Protein AF-A0A1F8WTV4-F1 (afdb_monomer)

Foldseek 3Di:
DVVVVVVVVVVVVVVVVVVVVVVVVVVVLVVLLVVLLVLCCVVPVDDSVVSSVVLVVCCVVVVHDSSVSSVVSVVVVVVVD

Mean predicted aligned error: 5.35 Å

Sequence (81 aa):
MLAVAMTSDFKEMRTLKDENERLRKALEERKLVDKAKGILMKNEGIPEDEAYRRIQKHSMDKRKKMVEIAEAIILAEEVTR

Secondary structure (DSSP, 8-state):
-HHHHHHHHHHHHHHHHHHHHHHHHHHHHHHHHHHHHHHHHHHH---HHHHHHHHHHHHHHHT--HHHHHHHHHHHHHHH-

Structure (mmCIF, N/CA/C/O backbone):
data_AF-A0A1F8WTV4-F1
#
_entry.id   AF-A0A1F8WTV4-F1
#
loop_
_atom_site.group_PDB
_atom_site.id
_atom_site.type_symbol
_atom_site.label_atom_id
_atom_site.label_alt_id
_atom_site.label_comp_id
_atom_site.label_asym_id
_atom_site.label_entity_id
_atom_site.label_seq_id
_atom_site.pdbx_PDB_ins_code
_atom_site.Cartn_x
_atom_site.Cartn_y
_atom_site.Cartn_z
_atom_site.occupancy
_atom_site.B_iso_or_equiv
_atom_site.auth_seq_id
_atom_site.auth_comp_id
_atom_site.auth_asym_id
_atom_site.auth_atom_id
_atom_site.pdbx_PDB_model_num
ATOM 1 N N . MET A 1 1 ? 29.770 -2.598 -37.990 1.00 57.97 1 MET A N 1
ATOM 2 C CA . MET A 1 1 ? 29.896 -3.247 -36.664 1.00 57.97 1 MET A CA 1
ATOM 3 C C . MET A 1 1 ? 29.780 -2.253 -35.504 1.00 57.97 1 MET A C 1
ATOM 5 O O . MET A 1 1 ? 28.906 -2.466 -34.681 1.00 57.97 1 MET A O 1
ATOM 9 N N . LEU A 1 2 ? 30.531 -1.140 -35.464 1.00 56.19 2 LEU A N 1
ATOM 10 C CA . LEU A 1 2 ? 30.463 -0.135 -34.375 1.00 56.19 2 LEU A CA 1
ATOM 11 C C . LEU A 1 2 ? 29.057 0.440 -34.087 1.00 56.19 2 LEU A C 1
ATOM 13 O O . LEU A 1 2 ? 28.654 0.523 -32.933 1.00 56.19 2 LEU A O 1
ATOM 17 N N . ALA A 1 3 ? 28.277 0.771 -35.121 1.00 55.97 3 ALA A N 1
ATOM 18 C CA . ALA A 1 3 ? 26.921 1.305 -34.942 1.00 55.97 3 ALA A CA 1
ATOM 19 C C . ALA A 1 3 ? 25.929 0.279 -34.355 1.00 55.97 3 ALA A C 1
ATOM 21 O O . ALA A 1 3 ? 25.026 0.652 -33.618 1.00 55.97 3 ALA A O 1
ATOM 22 N N . VAL A 1 4 ? 26.110 -1.016 -34.647 1.00 61.81 4 VAL A N 1
ATOM 23 C CA . VAL A 1 4 ? 25.247 -2.089 -34.122 1.00 61.81 4 VAL A CA 1
ATOM 24 C C . VAL A 1 4 ? 25.533 -2.323 -32.636 1.00 61.81 4 VAL A C 1
ATOM 26 O O . VAL A 1 4 ? 24.584 -2.384 -31.860 1.00 61.81 4 VAL A O 1
ATOM 29 N N . ALA A 1 5 ? 26.810 -2.339 -32.233 1.00 62.22 5 ALA A N 1
ATOM 30 C CA . ALA A 1 5 ? 27.224 -2.469 -30.831 1.00 62.22 5 ALA A CA 1
ATOM 31 C C . ALA A 1 5 ? 26.720 -1.302 -29.957 1.00 62.22 5 ALA A C 1
ATOM 33 O O . ALA A 1 5 ? 26.106 -1.515 -28.920 1.00 62.22 5 ALA A O 1
ATOM 34 N N . MET A 1 6 ? 26.838 -0.053 -30.428 1.00 66.44 6 MET A N 1
ATOM 35 C CA . MET A 1 6 ? 26.279 1.094 -29.694 1.00 66.44 6 MET A CA 1
ATOM 36 C C . MET A 1 6 ? 24.756 1.001 -29.516 1.00 66.44 6 MET A C 1
ATOM 38 O O . MET A 1 6 ? 24.225 1.444 -28.501 1.00 66.44 6 MET A O 1
ATOM 42 N N . THR A 1 7 ? 24.030 0.424 -30.481 1.00 74.81 7 THR A N 1
ATOM 43 C CA . THR A 1 7 ? 22.577 0.238 -30.346 1.00 74.81 7 THR A CA 1
ATOM 44 C C . THR A 1 7 ? 22.190 -0.924 -29.432 1.00 74.81 7 THR A C 1
ATOM 46 O O . THR A 1 7 ? 21.142 -0.831 -28.793 1.00 74.81 7 THR A O 1
ATOM 49 N N . SER A 1 8 ? 22.988 -1.997 -29.349 1.00 74.88 8 SER A N 1
ATOM 50 C CA . SER A 1 8 ? 22.754 -3.089 -28.392 1.00 74.88 8 SER A CA 1
ATOM 51 C C . SER A 1 8 ? 23.023 -2.625 -26.967 1.00 74.88 8 SER A C 1
ATOM 53 O O . SER A 1 8 ? 22.135 -2.746 -26.126 1.00 74.88 8 SER A O 1
ATOM 55 N N . ASP A 1 9 ? 24.156 -1.962 -26.734 1.00 79.50 9 ASP A N 1
ATOM 56 C CA . ASP A 1 9 ? 24.548 -1.472 -25.407 1.00 79.50 9 ASP A CA 1
ATOM 57 C C . ASP A 1 9 ? 23.538 -0.437 -24.884 1.00 79.50 9 ASP A C 1
ATOM 59 O O . ASP A 1 9 ? 23.145 -0.440 -23.716 1.00 79.50 9 ASP A O 1
ATOM 63 N N . PHE A 1 10 ? 23.038 0.431 -25.770 1.00 83.88 10 PHE A N 1
ATOM 64 C CA . PHE A 1 10 ? 22.012 1.411 -25.419 1.00 83.88 10 PHE A CA 1
ATOM 65 C C . PHE A 1 10 ? 20.659 0.761 -25.079 1.00 83.88 10 PHE A C 1
ATOM 67 O O . PHE A 1 10 ? 19.972 1.210 -24.158 1.00 83.88 10 PHE A O 1
ATOM 74 N N . LYS A 1 11 ? 20.263 -0.301 -25.795 1.00 86.56 11 LYS A N 1
ATOM 75 C CA . LYS A 1 11 ? 19.030 -1.057 -25.511 1.00 86.56 11 LYS A CA 1
ATOM 76 C C . LYS A 1 11 ? 19.123 -1.823 -24.194 1.00 86.56 11 LYS A C 1
ATOM 78 O O . LYS A 1 11 ? 18.165 -1.800 -23.421 1.00 86.56 11 LYS A O 1
ATOM 83 N N . GLU A 1 12 ? 20.256 -2.459 -23.921 1.00 88.69 12 GLU A N 1
ATOM 84 C CA . GLU A 1 12 ? 20.505 -3.158 -22.657 1.00 88.69 12 GLU A CA 1
ATOM 85 C C . GLU A 1 12 ? 20.497 -2.181 -21.482 1.00 88.69 12 GLU A C 1
ATOM 87 O O . GLU A 1 12 ? 19.759 -2.384 -20.518 1.00 88.69 12 GLU A O 1
ATOM 92 N N . MET A 1 13 ? 21.207 -1.054 -21.597 1.00 91.88 13 MET A N 1
ATOM 93 C CA . MET A 1 13 ? 21.207 -0.026 -20.557 1.00 91.88 13 MET A CA 1
ATOM 94 C C . MET A 1 13 ? 19.808 0.555 -20.310 1.00 91.88 13 MET A C 1
ATOM 96 O O . MET A 1 13 ? 19.450 0.820 -19.162 1.00 91.88 13 MET A O 1
ATOM 100 N N . ARG A 1 14 ? 18.996 0.748 -21.358 1.00 92.88 14 ARG A N 1
ATOM 101 C CA . ARG A 1 14 ? 17.602 1.186 -21.204 1.00 92.88 14 ARG A CA 1
ATOM 102 C C . ARG A 1 14 ? 16.752 0.136 -20.491 1.00 92.88 14 ARG A C 1
ATOM 104 O O . ARG A 1 14 ? 16.040 0.481 -19.559 1.00 92.88 14 ARG A O 1
ATOM 111 N N . THR A 1 15 ? 16.884 -1.130 -20.873 1.00 93.50 15 THR A N 1
ATOM 112 C CA . THR A 1 15 ? 16.148 -2.242 -20.252 1.00 93.50 15 THR A CA 1
ATOM 1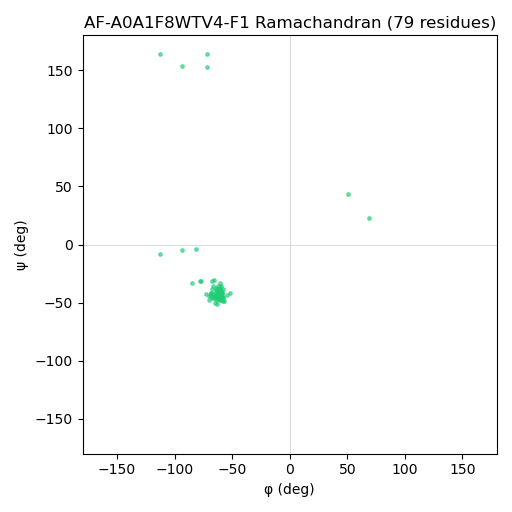1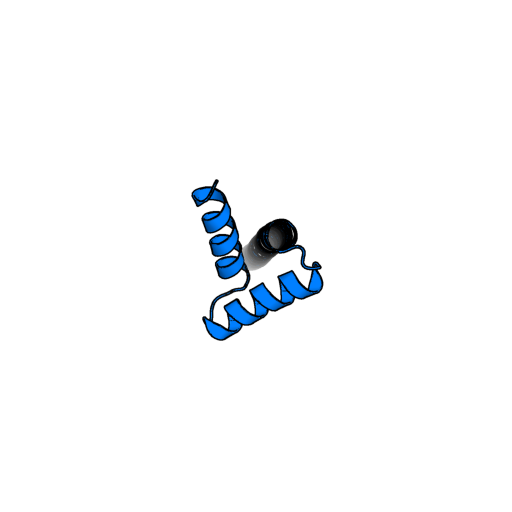3 C C . THR A 1 15 ? 16.475 -2.358 -18.765 1.00 93.50 15 THR A C 1
ATOM 115 O O . THR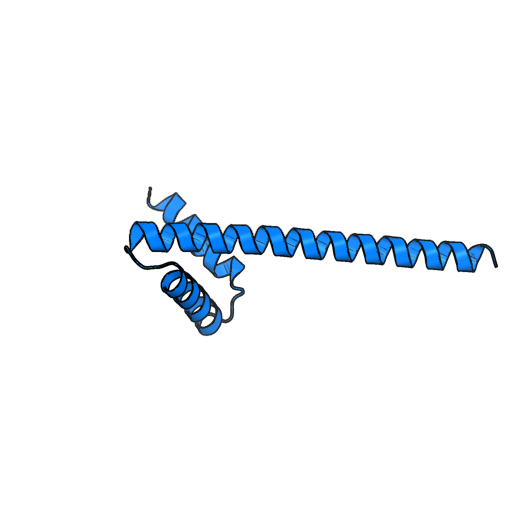 A 1 15 ? 15.570 -2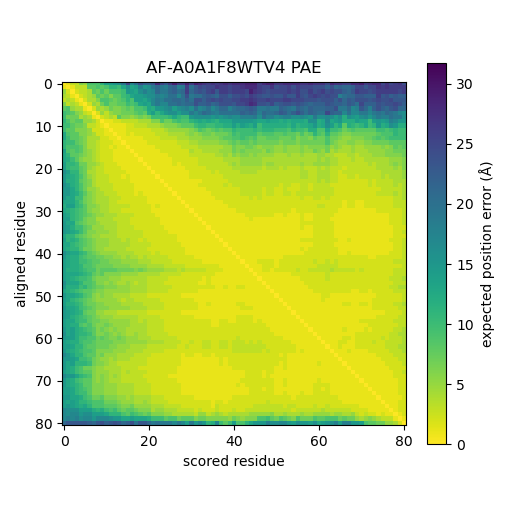.428 -17.938 1.00 93.50 15 THR A O 1
ATOM 118 N N . LEU A 1 16 ? 17.761 -2.282 -18.408 1.00 93.25 16 LEU A N 1
ATOM 119 C CA . LEU A 1 16 ? 18.207 -2.309 -17.014 1.00 93.25 16 LEU A CA 1
ATOM 120 C C . LEU A 1 16 ? 17.668 -1.125 -16.204 1.00 93.25 16 LEU A C 1
ATOM 122 O O . LEU A 1 16 ? 17.294 -1.293 -15.044 1.00 93.25 16 LEU A O 1
ATOM 126 N N . LYS A 1 17 ? 17.610 0.073 -16.798 1.00 94.38 17 LYS A N 1
ATOM 127 C CA . LYS A 1 17 ? 17.012 1.249 -16.147 1.00 94.38 17 LYS A CA 1
ATOM 128 C C . LYS A 1 17 ? 15.516 1.064 -15.915 1.00 94.38 17 LYS A C 1
ATOM 130 O O . LYS A 1 17 ? 15.062 1.295 -14.796 1.00 94.38 17 LYS A O 1
ATOM 135 N N . ASP A 1 18 ? 14.786 0.603 -16.926 1.00 96.38 18 ASP A N 1
ATOM 136 C CA . ASP A 1 18 ? 13.345 0.357 -16.835 1.00 96.38 18 ASP A CA 1
ATOM 137 C C . ASP A 1 18 ? 13.037 -0.710 -15.769 1.00 96.38 18 ASP A C 1
ATOM 139 O O . ASP A 1 18 ? 12.090 -0.578 -14.993 1.00 96.38 18 ASP A O 1
ATOM 143 N N . GLU A 1 19 ? 13.856 -1.759 -15.680 1.00 95.81 19 GLU A N 1
ATOM 144 C CA . GLU A 1 19 ? 13.718 -2.797 -14.660 1.00 95.81 19 GLU A CA 1
ATOM 145 C C . GLU A 1 19 ? 14.041 -2.277 -13.256 1.00 95.81 19 GLU A C 1
ATOM 147 O O . GLU A 1 19 ? 13.290 -2.533 -12.313 1.00 95.81 19 GLU A O 1
ATOM 152 N N . ASN A 1 20 ? 15.092 -1.464 -13.112 1.00 97.12 20 ASN A N 1
ATOM 153 C CA . ASN A 1 20 ? 15.408 -0.822 -11.839 1.00 97.12 20 ASN A CA 1
ATOM 154 C C . ASN A 1 20 ? 14.262 0.081 -11.362 1.00 97.12 20 ASN A C 1
ATOM 156 O O . ASN A 1 20 ? 13.897 0.046 -10.188 1.00 97.12 20 ASN A O 1
ATOM 160 N N . GLU A 1 21 ? 13.665 0.854 -12.268 1.00 97.06 21 GLU A N 1
ATOM 161 C CA . GLU A 1 21 ? 12.524 1.714 -11.960 1.00 97.06 21 GLU A CA 1
ATOM 162 C C . GLU A 1 21 ? 11.290 0.899 -11.553 1.00 97.06 21 GLU A C 1
ATOM 164 O O . GLU A 1 21 ? 10.656 1.201 -10.539 1.00 97.06 21 GLU A O 1
ATOM 169 N N . ARG A 1 22 ? 10.982 -0.184 -12.278 1.00 96.62 22 ARG A N 1
ATOM 170 C CA . ARG A 1 22 ? 9.883 -1.099 -11.926 1.00 96.62 22 ARG A CA 1
ATOM 171 C C . ARG A 1 22 ? 10.073 -1.715 -10.545 1.00 96.62 22 ARG A C 1
ATOM 173 O O . ARG A 1 22 ? 9.124 -1.742 -9.763 1.00 96.62 22 ARG A O 1
ATOM 180 N N . LEU A 1 23 ? 11.282 -2.175 -10.228 1.00 96.56 23 LEU A N 1
ATOM 181 C CA . LEU A 1 23 ? 11.599 -2.758 -8.924 1.00 96.56 23 LEU A CA 1
ATOM 182 C C . LEU A 1 23 ? 11.487 -1.724 -7.802 1.00 96.56 23 LEU A C 1
ATOM 184 O O . LEU A 1 23 ? 10.878 -2.006 -6.770 1.00 96.56 23 LEU A O 1
ATOM 188 N N . ARG A 1 24 ? 12.011 -0.510 -8.011 1.00 96.94 24 ARG A N 1
ATOM 189 C CA . ARG A 1 24 ? 11.851 0.598 -7.057 1.00 96.94 24 ARG A CA 1
ATOM 190 C C . ARG A 1 24 ? 10.381 0.897 -6.804 1.00 96.94 24 ARG A C 1
ATOM 192 O O . ARG A 1 24 ? 9.971 0.990 -5.652 1.00 96.94 24 ARG A O 1
ATOM 199 N N . LYS A 1 25 ? 9.577 0.978 -7.864 1.00 96.94 25 LYS A N 1
ATOM 200 C CA . LYS A 1 25 ? 8.139 1.215 -7.747 1.00 96.94 25 LYS A CA 1
ATOM 201 C C . LYS A 1 25 ? 7.438 0.107 -6.962 1.00 96.94 25 LYS A C 1
ATOM 203 O O . LYS A 1 25 ? 6.685 0.412 -6.048 1.00 96.94 25 LYS A O 1
ATOM 208 N N . ALA A 1 26 ? 7.727 -1.160 -7.253 1.00 96.12 26 ALA A N 1
ATOM 209 C CA . ALA A 1 26 ? 7.145 -2.287 -6.525 1.00 96.12 26 ALA A CA 1
ATOM 210 C C . ALA A 1 26 ? 7.492 -2.266 -5.023 1.00 96.12 26 ALA A C 1
ATOM 212 O O . ALA A 1 26 ? 6.654 -2.607 -4.187 1.00 96.12 26 ALA A O 1
ATOM 213 N N . LEU A 1 27 ? 8.711 -1.840 -4.669 1.00 97.56 27 LEU A N 1
ATOM 214 C CA . LEU A 1 27 ? 9.118 -1.671 -3.272 1.00 97.56 27 LEU A CA 1
ATOM 215 C C . LEU A 1 27 ? 8.343 -0.548 -2.577 1.00 97.56 27 LEU A C 1
ATOM 217 O O . LEU A 1 27 ? 7.876 -0.748 -1.457 1.00 97.56 27 LEU A O 1
ATOM 221 N N . GLU A 1 28 ? 8.178 0.606 -3.224 1.00 97.56 28 GLU A N 1
ATOM 222 C CA . GLU A 1 28 ? 7.383 1.708 -2.667 1.00 97.56 28 GLU A CA 1
ATOM 223 C C . GLU A 1 28 ? 5.903 1.323 -2.520 1.00 97.56 28 GLU A C 1
ATOM 225 O O . GLU A 1 28 ? 5.309 1.551 -1.466 1.00 97.56 28 GLU A O 1
ATOM 230 N N . GLU A 1 29 ? 5.325 0.635 -3.510 1.00 97.75 29 GLU A N 1
ATOM 231 C CA . GLU A 1 29 ? 3.956 0.110 -3.423 1.00 97.75 29 GLU A CA 1
ATOM 232 C C . GLU A 1 29 ? 3.797 -0.861 -2.236 1.00 97.75 29 GLU A C 1
ATOM 234 O O . GLU A 1 29 ? 2.812 -0.778 -1.498 1.00 97.75 29 GLU A O 1
ATOM 239 N N . ARG A 1 30 ? 4.780 -1.743 -1.985 1.00 97.62 30 ARG A N 1
ATOM 240 C CA . ARG A 1 30 ? 4.761 -2.645 -0.820 1.00 97.62 30 ARG A CA 1
ATOM 241 C C . ARG A 1 30 ? 4.794 -1.869 0.500 1.00 97.62 30 ARG A C 1
ATOM 243 O O . ARG A 1 30 ? 4.000 -2.178 1.384 1.00 97.62 30 ARG A O 1
ATOM 250 N N . LYS A 1 31 ? 5.652 -0.849 0.624 1.00 98.44 31 LYS A N 1
ATOM 251 C CA . LYS A 1 31 ? 5.725 -0.013 1.839 1.00 98.44 31 LYS A CA 1
ATOM 252 C C . LYS A 1 31 ? 4.390 0.661 2.150 1.00 98.44 31 LYS A C 1
ATOM 254 O O . LYS A 1 31 ? 3.992 0.714 3.312 1.00 98.44 31 LYS A O 1
ATOM 259 N N . LEU A 1 32 ? 3.693 1.156 1.127 1.00 98.69 32 LEU A N 1
ATOM 260 C CA . LEU A 1 32 ? 2.376 1.777 1.290 1.00 98.69 32 LEU A CA 1
ATOM 261 C C . LEU A 1 32 ? 1.339 0.766 1.788 1.00 98.69 32 LEU A C 1
ATOM 263 O O . LEU A 1 32 ? 0.614 1.050 2.741 1.00 98.69 32 LEU A O 1
ATOM 267 N N . VAL A 1 33 ? 1.310 -0.437 1.210 1.00 98.50 33 VAL A N 1
ATOM 268 C CA . VAL A 1 33 ? 0.417 -1.513 1.670 1.00 98.50 33 VAL A CA 1
ATOM 269 C C . VAL A 1 33 ? 0.734 -1.920 3.112 1.00 98.50 33 VAL A C 1
ATOM 271 O O . VAL A 1 33 ? -0.188 -2.090 3.908 1.00 98.50 33 VAL A O 1
ATOM 274 N N . ASP A 1 34 ? 2.011 -2.025 3.485 1.00 98.62 34 ASP A N 1
ATOM 275 C CA . ASP A 1 34 ? 2.421 -2.349 4.856 1.00 98.62 34 ASP A CA 1
ATOM 276 C C . ASP A 1 34 ? 2.018 -1.254 5.858 1.00 98.62 34 ASP A C 1
ATOM 278 O O . ASP A 1 34 ? 1.473 -1.567 6.921 1.00 98.62 34 ASP A O 1
ATOM 282 N N . LYS A 1 35 ? 2.179 0.029 5.502 1.00 98.62 35 LYS A N 1
ATOM 283 C CA . LYS A 1 35 ? 1.706 1.159 6.322 1.00 98.62 35 LYS A CA 1
ATOM 284 C C . LYS A 1 35 ? 0.185 1.113 6.506 1.00 98.62 35 LYS A C 1
ATOM 286 O O . LYS A 1 35 ? -0.293 1.242 7.631 1.00 98.62 35 LYS A O 1
ATOM 291 N N . ALA A 1 36 ? -0.572 0.886 5.432 1.00 98.69 36 ALA A N 1
ATOM 292 C CA . ALA A 1 36 ? -2.029 0.785 5.497 1.00 98.69 36 ALA A CA 1
ATOM 293 C C . ALA A 1 36 ? -2.499 -0.390 6.370 1.00 98.69 36 ALA A C 1
ATOM 295 O O . ALA A 1 36 ? -3.421 -0.219 7.166 1.00 98.69 36 ALA A O 1
ATOM 296 N N . LYS A 1 37 ? -1.839 -1.556 6.293 1.00 98.69 37 LYS A N 1
ATOM 297 C CA . LYS A 1 37 ? -2.110 -2.673 7.215 1.00 98.69 37 LYS A CA 1
ATOM 298 C C . LYS A 1 37 ? -1.904 -2.251 8.667 1.00 98.69 37 LYS A C 1
ATOM 300 O O . LYS A 1 37 ? -2.797 -2.466 9.475 1.00 98.69 37 LYS A O 1
ATOM 305 N N . GLY A 1 38 ? -0.780 -1.604 8.984 1.00 98.56 38 GLY A N 1
ATOM 306 C CA . GLY A 1 38 ? -0.491 -1.127 10.340 1.00 98.56 38 GLY A CA 1
ATOM 307 C C . GLY A 1 38 ? -1.555 -0.170 10.891 1.00 98.56 38 GLY A C 1
ATOM 308 O O . GLY A 1 38 ? -1.918 -0.268 12.062 1.00 98.56 38 GLY A O 1
ATOM 309 N N . ILE A 1 39 ? -2.103 0.707 10.042 1.00 98.50 39 ILE A N 1
ATOM 310 C CA . ILE A 1 39 ? -3.222 1.595 10.397 1.00 98.50 39 ILE A CA 1
ATOM 311 C C . ILE A 1 39 ? -4.475 0.779 10.732 1.00 98.50 39 ILE A C 1
ATOM 313 O O . ILE A 1 39 ? -5.040 0.954 11.809 1.00 98.50 39 ILE A O 1
ATOM 317 N N . LEU A 1 40 ? -4.885 -0.148 9.859 1.00 98.44 40 LEU A N 1
ATOM 318 C CA . LEU A 1 40 ? -6.064 -0.990 10.100 1.00 98.44 40 LEU A CA 1
ATOM 319 C C . LEU A 1 40 ? -5.907 -1.848 11.362 1.00 98.44 40 LEU A C 1
ATOM 321 O O . LEU A 1 40 ? -6.826 -1.930 12.172 1.00 98.44 40 LEU A O 1
ATOM 325 N N . MET A 1 41 ? -4.728 -2.441 11.565 1.00 98.62 41 MET A N 1
ATOM 326 C CA . MET A 1 41 ? -4.416 -3.226 12.762 1.00 98.62 41 MET A CA 1
ATOM 327 C C . MET A 1 41 ? -4.565 -2.385 14.033 1.00 98.62 41 MET A C 1
ATOM 329 O O . MET A 1 41 ? -5.176 -2.830 15.000 1.00 98.62 41 MET A O 1
ATOM 333 N N . LYS A 1 42 ? -4.038 -1.155 14.033 1.00 97.75 42 LYS A N 1
ATOM 334 C CA . LYS A 1 42 ? -4.114 -0.245 15.182 1.00 97.75 42 LYS A CA 1
ATOM 335 C C . LYS A 1 42 ? -5.540 0.242 15.446 1.00 97.75 42 LYS A C 1
ATOM 337 O O . LYS A 1 42 ? -5.953 0.287 16.601 1.00 97.75 42 LYS A O 1
ATOM 342 N N . ASN A 1 43 ? -6.262 0.629 14.400 1.00 96.81 43 ASN A N 1
ATOM 343 C CA . ASN A 1 43 ? -7.573 1.261 14.536 1.00 96.81 43 ASN A CA 1
ATOM 344 C C . ASN A 1 43 ? -8.678 0.247 14.841 1.00 96.81 43 ASN A C 1
ATOM 346 O O . ASN A 1 43 ? -9.637 0.581 15.531 1.00 96.81 43 ASN A O 1
ATOM 350 N N . GLU A 1 44 ? -8.544 -0.982 14.344 1.00 96.75 44 GLU A N 1
ATOM 351 C CA . GLU A 1 44 ? -9.589 -2.003 14.448 1.00 96.75 44 GLU A CA 1
ATOM 352 C C . GLU A 1 44 ? -9.216 -3.193 15.341 1.00 96.75 44 GLU A C 1
ATOM 354 O O . GLU A 1 44 ? -10.064 -4.038 15.617 1.00 96.75 44 GLU A O 1
ATOM 359 N N . GLY A 1 45 ? -7.963 -3.290 15.796 1.00 97.75 45 GLY A N 1
ATOM 360 C CA . GLY A 1 45 ? -7.501 -4.402 16.633 1.00 97.75 45 GLY A CA 1
ATOM 361 C C . GLY A 1 45 ? -7.437 -5.748 15.902 1.00 97.75 45 GLY A C 1
ATOM 362 O O . GLY A 1 45 ? -7.493 -6.796 16.544 1.00 97.75 45 GLY A O 1
ATOM 363 N N . ILE A 1 46 ? -7.341 -5.730 14.570 1.00 98.38 46 ILE A N 1
ATOM 364 C CA . ILE A 1 46 ? -7.317 -6.932 13.725 1.00 98.38 46 ILE A CA 1
ATOM 365 C C . ILE A 1 46 ? -5.883 -7.399 13.428 1.00 98.38 46 ILE A C 1
ATOM 367 O O . ILE A 1 46 ? -4.959 -6.579 13.418 1.00 98.38 46 ILE A O 1
ATOM 371 N N . PRO A 1 47 ? -5.667 -8.699 13.153 1.00 98.50 47 PRO A N 1
ATOM 372 C CA . PRO A 1 47 ? -4.360 -9.210 12.756 1.00 98.50 47 PRO A CA 1
ATOM 373 C C . PRO A 1 47 ? -3.977 -8.789 11.326 1.00 98.50 47 PRO A C 1
ATOM 375 O O . PRO A 1 47 ? -4.808 -8.368 10.516 1.00 98.50 47 PRO A O 1
ATOM 378 N N . GLU A 1 48 ? -2.688 -8.912 11.004 1.00 98.06 48 GLU A N 1
ATOM 379 C CA . GLU A 1 48 ? -2.118 -8.466 9.725 1.00 98.06 48 GLU A CA 1
ATOM 380 C C . GLU A 1 48 ? -2.747 -9.162 8.505 1.00 98.06 48 GLU A C 1
ATOM 382 O O . GLU A 1 48 ? -2.986 -8.525 7.474 1.00 98.06 48 GLU A O 1
ATOM 387 N N . ASP A 1 49 ? -3.035 -10.461 8.609 1.00 98.31 49 ASP A N 1
ATOM 388 C CA . ASP A 1 49 ? -3.638 -11.253 7.535 1.00 98.31 49 ASP A CA 1
ATOM 389 C C . ASP A 1 49 ? -5.073 -10.798 7.231 1.00 98.31 49 ASP A C 1
ATOM 391 O O . 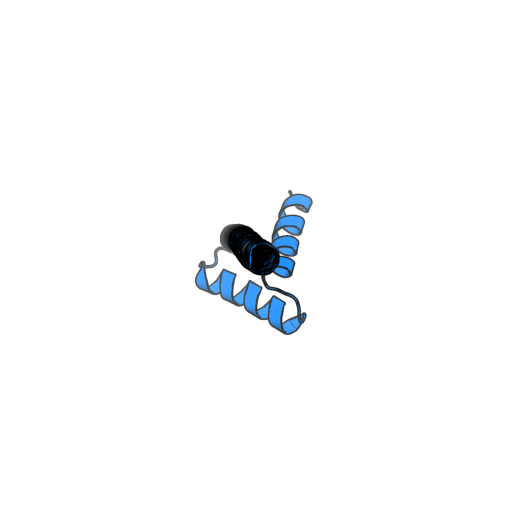ASP A 1 49 ? -5.492 -10.773 6.070 1.00 98.31 49 ASP A O 1
ATOM 395 N N . GLU A 1 50 ? -5.827 -10.397 8.257 1.00 98.56 50 GLU A N 1
ATOM 396 C CA . GLU A 1 50 ? -7.155 -9.817 8.090 1.00 98.56 50 GLU A CA 1
ATOM 397 C C . GLU A 1 50 ? -7.070 -8.419 7.467 1.00 98.56 50 GLU A C 1
ATOM 399 O O . GLU A 1 50 ? -7.794 -8.132 6.509 1.00 98.56 50 GLU A O 1
ATOM 404 N N . ALA A 1 51 ? -6.143 -7.575 7.928 1.00 98.62 51 ALA A N 1
ATOM 405 C CA . ALA A 1 51 ? -5.910 -6.255 7.344 1.00 98.62 51 ALA A CA 1
ATOM 406 C C . ALA A 1 51 ? -5.553 -6.352 5.850 1.00 98.62 51 ALA A C 1
ATOM 408 O O . ALA A 1 51 ? -6.142 -5.659 5.016 1.00 98.62 51 ALA A O 1
ATOM 409 N N . TYR A 1 52 ? -4.656 -7.273 5.483 1.00 98.56 52 TYR A 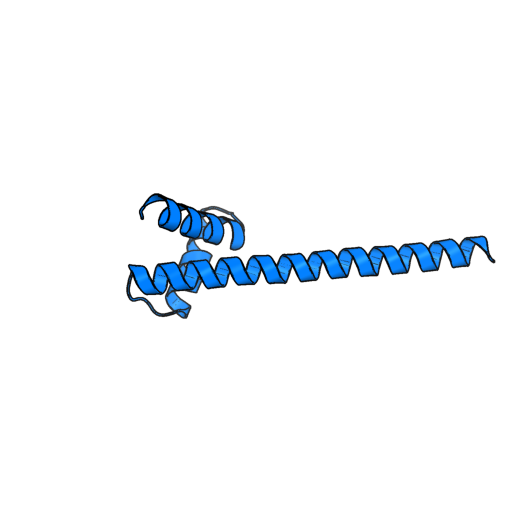N 1
ATOM 410 C CA . TYR A 1 52 ? -4.314 -7.533 4.086 1.00 98.56 52 TYR A CA 1
ATOM 411 C C . TYR A 1 52 ? -5.532 -7.983 3.270 1.00 98.56 52 TYR A C 1
ATOM 413 O O . TYR A 1 52 ? -5.794 -7.430 2.197 1.00 98.56 52 TYR A O 1
ATOM 421 N N . ARG A 1 53 ? -6.316 -8.940 3.790 1.00 98.50 53 ARG A N 1
ATOM 422 C CA . ARG A 1 53 ? -7.541 -9.425 3.133 1.00 98.50 53 ARG A CA 1
ATOM 423 C C . ARG A 1 53 ? -8.561 -8.313 2.914 1.00 98.50 53 ARG A C 1
ATOM 425 O O . ARG A 1 53 ? -9.225 -8.301 1.879 1.00 98.50 53 ARG A O 1
ATOM 432 N N . ARG A 1 54 ? -8.675 -7.350 3.829 1.00 98.25 54 ARG A N 1
ATOM 433 C CA . ARG A 1 54 ? -9.568 -6.194 3.660 1.00 98.25 54 ARG A CA 1
ATOM 434 C C . ARG A 1 54 ? -9.120 -5.267 2.542 1.00 98.25 54 ARG A C 1
ATOM 436 O O . ARG A 1 54 ? -9.958 -4.900 1.716 1.00 98.25 54 ARG A O 1
ATOM 443 N N . ILE A 1 55 ? -7.831 -4.931 2.476 1.00 98.44 55 ILE A N 1
ATOM 444 C CA . ILE A 1 55 ? -7.274 -4.130 1.373 1.00 98.44 55 ILE A CA 1
ATOM 445 C C . ILE A 1 55 ? -7.498 -4.867 0.045 1.00 98.44 55 ILE A C 1
ATOM 447 O O . ILE A 1 55 ? -7.976 -4.273 -0.922 1.00 98.44 55 ILE A O 1
ATOM 451 N N . GLN A 1 56 ? -7.243 -6.179 0.017 1.00 98.50 56 GLN A N 1
ATOM 452 C CA . GLN A 1 56 ? -7.459 -7.030 -1.155 1.00 98.50 56 GLN A CA 1
ATOM 453 C C . GLN A 1 56 ? -8.915 -7.053 -1.606 1.00 98.50 56 GLN A C 1
ATOM 455 O O . GLN A 1 56 ? -9.196 -6.872 -2.791 1.00 98.50 56 GLN A O 1
ATOM 460 N N . LYS A 1 57 ? -9.847 -7.227 -0.671 1.00 98.38 57 LYS A N 1
ATOM 461 C CA . LYS A 1 57 ? -11.277 -7.214 -0.966 1.00 98.38 57 LYS A CA 1
ATOM 462 C C . LYS A 1 57 ? -11.710 -5.873 -1.560 1.00 98.38 57 LYS A C 1
ATOM 464 O O . LYS A 1 57 ? -12.326 -5.859 -2.618 1.00 98.38 57 LYS A O 1
ATOM 469 N N . HIS A 1 58 ? -11.312 -4.754 -0.955 1.00 97.88 58 HIS A N 1
ATOM 470 C CA . HIS A 1 58 ? -11.643 -3.422 -1.471 1.00 97.88 58 HIS A CA 1
ATOM 471 C C . HIS A 1 58 ? -11.028 -3.153 -2.848 1.00 97.88 58 HIS A C 1
ATOM 473 O O . HIS A 1 58 ? -11.677 -2.558 -3.704 1.00 97.88 58 HIS A O 1
ATOM 479 N N . SER A 1 59 ? -9.801 -3.620 -3.076 1.00 98.12 59 SER A N 1
ATOM 480 C CA . SER A 1 59 ? -9.121 -3.563 -4.374 1.00 98.12 59 SER A CA 1
ATOM 481 C C . SER A 1 59 ? -9.945 -4.270 -5.459 1.00 98.12 59 SER A C 1
ATOM 483 O O . SER A 1 59 ? -10.248 -3.667 -6.492 1.00 98.12 59 SER A O 1
ATOM 485 N N . MET A 1 60 ? -10.419 -5.492 -5.186 1.00 98.25 60 MET A N 1
ATOM 486 C CA . MET A 1 60 ? -11.288 -6.247 -6.099 1.00 98.25 60 MET A CA 1
ATOM 487 C C . MET A 1 60 ? -12.650 -5.571 -6.304 1.00 98.25 60 MET A C 1
ATOM 489 O O . MET A 1 60 ? -13.051 -5.336 -7.445 1.00 98.25 60 MET A O 1
ATOM 493 N N . ASP A 1 61 ? -13.329 -5.199 -5.217 1.00 98.31 61 ASP A N 1
ATOM 494 C CA . ASP A 1 61 ? -14.672 -4.607 -5.247 1.00 98.31 61 ASP A CA 1
ATOM 495 C C . ASP A 1 61 ? -14.690 -3.266 -5.999 1.00 98.31 61 ASP A C 1
ATOM 497 O O . ASP A 1 61 ? -15.649 -2.943 -6.705 1.00 98.31 61 ASP A O 1
ATOM 501 N N . LYS A 1 62 ? -13.615 -2.476 -5.879 1.00 97.44 62 LYS A N 1
ATOM 502 C CA . LYS A 1 62 ? -13.467 -1.174 -6.547 1.00 97.44 62 LYS A CA 1
ATOM 503 C C . LYS A 1 62 ? -12.732 -1.249 -7.885 1.00 97.44 62 LYS A C 1
ATOM 505 O O . LYS A 1 62 ? -12.647 -0.229 -8.567 1.00 97.44 62 LYS A O 1
ATOM 510 N N . ARG A 1 63 ? -12.222 -2.425 -8.274 1.00 97.88 63 ARG A N 1
ATOM 511 C CA . ARG A 1 63 ? -11.361 -2.628 -9.456 1.00 97.88 63 ARG A CA 1
ATOM 512 C C . ARG A 1 63 ? -10.189 -1.640 -9.491 1.00 97.88 63 ARG A C 1
ATOM 514 O O . ARG A 1 63 ? -9.885 -1.043 -10.524 1.00 97.88 63 ARG A O 1
ATOM 521 N N . LYS A 1 64 ? -9.565 -1.442 -8.334 1.00 97.81 64 LYS A N 1
ATOM 522 C CA . LYS A 1 64 ? -8.406 -0.568 -8.136 1.00 97.81 64 LYS A CA 1
ATOM 523 C C . LYS A 1 64 ? -7.179 -1.395 -7.798 1.00 97.81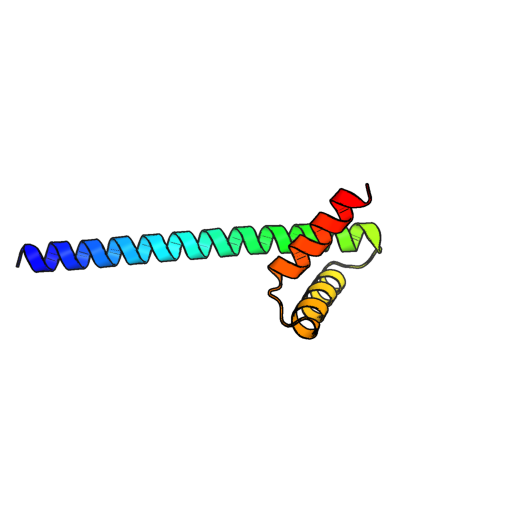 64 LYS A C 1
ATOM 525 O O . LYS A 1 64 ? -7.298 -2.561 -7.445 1.00 97.81 64 LYS A O 1
ATOM 530 N N . LYS A 1 65 ? -5.989 -0.813 -7.912 1.00 98.00 65 LYS A N 1
ATOM 531 C CA . LYS A 1 65 ? -4.766 -1.466 -7.433 1.00 98.00 65 LYS A CA 1
ATOM 532 C C . LYS A 1 65 ? -4.738 -1.475 -5.905 1.00 98.00 65 LYS A C 1
ATOM 534 O O . LYS A 1 65 ? -5.241 -0.559 -5.262 1.00 98.00 65 LYS A O 1
ATOM 539 N N . MET A 1 66 ? -4.056 -2.466 -5.328 1.00 98.00 66 MET A N 1
ATOM 540 C CA . MET A 1 66 ? -3.824 -2.559 -3.877 1.00 98.00 66 MET A CA 1
ATOM 541 C C . MET A 1 66 ? -3.224 -1.276 -3.292 1.00 98.00 66 MET A C 1
ATOM 543 O O . MET A 1 66 ? -3.657 -0.831 -2.234 1.00 98.00 66 MET A O 1
ATOM 547 N N . VAL A 1 67 ? -2.256 -0.677 -3.997 1.00 98.38 67 VAL A N 1
ATOM 548 C CA . VAL A 1 67 ? -1.604 0.564 -3.564 1.00 98.38 67 VAL A CA 1
ATOM 549 C C . VAL A 1 67 ? -2.575 1.744 -3.510 1.00 98.38 67 VAL A C 1
ATOM 551 O O . VAL A 1 67 ? -2.538 2.486 -2.542 1.00 98.38 67 VAL A O 1
ATOM 554 N N . GLU A 1 68 ? -3.510 1.866 -4.460 1.00 98.56 68 GLU A N 1
ATOM 555 C CA . GLU A 1 68 ? -4.500 2.956 -4.453 1.00 98.56 68 GLU A CA 1
ATOM 556 C C . GLU A 1 68 ? -5.428 2.849 -3.229 1.00 98.56 68 GLU A C 1
ATOM 558 O O . GLU A 1 68 ? -5.793 3.851 -2.620 1.00 98.56 68 GLU A O 1
ATOM 563 N N . ILE A 1 69 ? -5.802 1.624 -2.838 1.00 98.56 69 ILE A N 1
ATOM 564 C CA . ILE A 1 69 ? -6.588 1.392 -1.617 1.00 98.56 69 ILE A CA 1
ATOM 565 C C . ILE A 1 69 ? -5.759 1.707 -0.368 1.00 98.56 69 ILE A C 1
ATOM 567 O O . ILE A 1 69 ? -6.268 2.321 0.567 1.00 98.56 69 ILE A O 1
ATOM 571 N N . ALA A 1 70 ? -4.487 1.306 -0.349 1.00 98.62 70 ALA A N 1
ATOM 572 C CA . ALA A 1 70 ? -3.583 1.588 0.759 1.00 98.62 70 ALA A CA 1
ATOM 573 C C . ALA A 1 70 ? -3.371 3.099 0.959 1.00 98.62 70 ALA A C 1
ATOM 575 O O . ALA A 1 70 ? -3.476 3.588 2.081 1.00 98.62 70 ALA A O 1
ATOM 576 N N . GLU A 1 71 ? -3.146 3.844 -0.124 1.00 98.50 71 GLU A N 1
ATOM 577 C CA . GLU A 1 71 ? -3.046 5.307 -0.117 1.00 98.50 71 GLU A CA 1
ATOM 578 C C . GLU A 1 71 ? -4.326 5.958 0.416 1.00 98.50 71 GLU A C 1
ATOM 580 O O . GLU A 1 71 ? -4.247 6.858 1.248 1.00 98.50 71 GLU A O 1
ATOM 585 N N . ALA A 1 72 ? -5.504 5.472 0.009 1.00 98.19 72 ALA A N 1
ATOM 586 C CA . ALA A 1 72 ? -6.778 5.985 0.509 1.00 98.19 72 ALA A CA 1
ATOM 587 C C . ALA A 1 72 ? -6.949 5.777 2.025 1.00 98.19 72 ALA A C 1
ATOM 589 O O . ALA A 1 72 ? -7.437 6.671 2.712 1.00 98.19 72 ALA A O 1
ATOM 590 N N . ILE A 1 73 ? -6.521 4.626 2.557 1.00 98.12 73 ILE A N 1
ATOM 591 C CA . ILE A 1 73 ? -6.533 4.348 4.005 1.00 98.12 73 ILE A CA 1
ATOM 592 C C . ILE A 1 73 ? -5.579 5.291 4.743 1.00 98.12 73 ILE A C 1
ATOM 594 O O . ILE A 1 73 ? -5.944 5.854 5.772 1.00 98.12 73 ILE A O 1
ATOM 598 N N . ILE A 1 74 ? -4.365 5.472 4.216 1.00 98.44 74 ILE A N 1
ATOM 599 C CA . ILE A 1 74 ? -3.358 6.363 4.803 1.00 98.44 74 ILE A CA 1
ATOM 600 C C . ILE A 1 74 ? -3.868 7.804 4.835 1.00 98.44 74 ILE A C 1
ATOM 602 O O . ILE A 1 74 ? -3.790 8.452 5.874 1.00 98.44 74 ILE A O 1
ATOM 606 N N . LEU A 1 75 ? -4.428 8.281 3.723 1.00 98.12 75 LEU A N 1
ATOM 607 C CA . LEU A 1 75 ? -4.984 9.625 3.627 1.00 98.12 75 LEU A CA 1
ATOM 608 C C . LEU A 1 75 ? -6.143 9.825 4.609 1.00 98.12 75 LEU A C 1
ATOM 610 O O . LEU A 1 75 ? -6.233 10.870 5.244 1.00 98.12 75 LEU A O 1
ATOM 614 N N . ALA A 1 76 ? -7.021 8.828 4.752 1.00 96.81 76 ALA A N 1
ATOM 615 C CA . ALA A 1 76 ? -8.120 8.897 5.708 1.00 96.81 76 ALA A CA 1
ATOM 616 C C . ALA A 1 76 ? -7.606 9.051 7.151 1.00 96.81 76 ALA A C 1
ATOM 618 O O . ALA A 1 7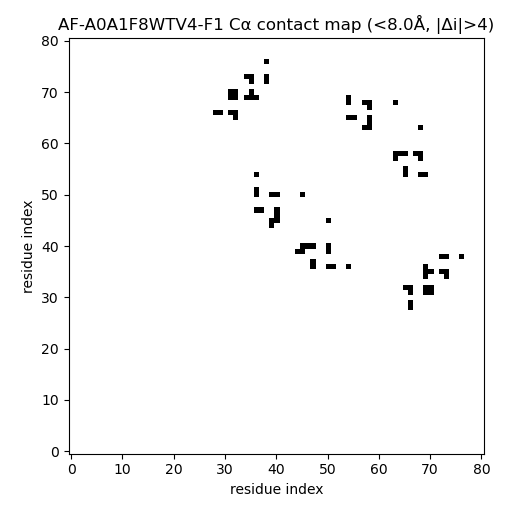6 ? -8.070 9.947 7.848 1.00 96.81 76 ALA A O 1
ATOM 619 N N . GLU A 1 77 ? -6.613 8.253 7.563 1.00 96.88 77 GLU A N 1
ATOM 620 C CA . GLU A 1 77 ? -5.975 8.361 8.888 1.00 96.88 77 GLU A CA 1
ATOM 621 C C . GLU A 1 77 ? -5.329 9.736 9.108 1.00 96.88 77 GLU A C 1
ATOM 623 O O . GLU A 1 77 ? -5.461 10.309 10.188 1.00 96.88 77 GLU A O 1
ATOM 628 N N . GLU A 1 78 ? -4.649 10.275 8.091 1.00 95.06 78 GLU A N 1
ATOM 629 C CA . GLU A 1 78 ? -3.999 11.592 8.148 1.00 95.06 78 GLU A CA 1
ATOM 630 C C . GLU A 1 78 ? -5.006 12.745 8.281 1.00 95.06 78 GLU A C 1
ATOM 632 O O . GLU A 1 78 ? -4.682 13.757 8.894 1.00 95.06 78 GLU A O 1
ATOM 637 N N . VAL A 1 79 ? -6.222 12.599 7.744 1.00 95.00 79 VAL A N 1
ATOM 638 C CA . VAL A 1 79 ? -7.286 13.617 7.831 1.00 95.00 79 VAL A CA 1
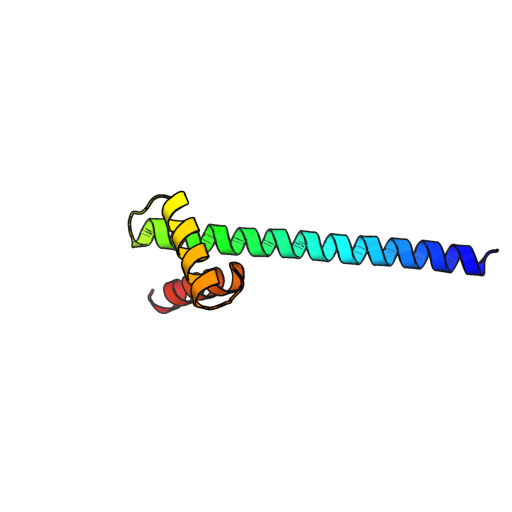ATOM 639 C C . VAL A 1 79 ? -8.089 13.517 9.132 1.00 95.00 79 VAL A C 1
ATOM 641 O O . VAL A 1 79 ? -8.572 14.531 9.630 1.00 95.00 79 VAL A O 1
ATOM 644 N N . THR A 1 80 ? -8.279 12.313 9.680 1.00 90.00 80 THR A N 1
ATOM 645 C CA . THR A 1 80 ? -9.087 12.107 10.899 1.00 90.00 80 THR A CA 1
ATOM 646 C C . THR A 1 80 ? -8.355 12.400 12.210 1.00 90.00 80 THR A C 1
ATOM 648 O O . THR A 1 80 ? -8.966 12.297 13.274 1.00 90.00 80 THR A O 1
ATOM 651 N N . ARG A 1 81 ? -7.065 12.733 12.153 1.00 75.00 81 ARG A N 1
ATOM 652 C CA . ARG A 1 81 ? -6.197 12.946 13.314 1.00 75.00 81 ARG A CA 1
ATOM 653 C C . ARG A 1 81 ? -5.803 14.408 13.470 1.00 75.00 81 ARG A C 1
ATOM 655 O O . ARG A 1 81 ? -5.700 14.832 14.642 1.00 75.00 81 ARG A O 1
#

Radius of gyration: 19.23 Å; Cα contacts (8 Å, |Δi|>4): 44; chains: 1; bounding box: 45×25×53 Å

pLDDT: mean 93.15, std 10.77, range [55.97, 98.69]

Nearest PDB structures (foldseek):
  1sd5-assembly1_A  TM=9.907E-01  e=1.618E-03  Mycobacterium tuberculosis H37Rv
  6ww6-assembly1_A  TM=9.482E-01  e=2.893E-03  Enterococcus faecalis
  4akk-assembly1_B  TM=9.689E-01  e=3.995E-03  Klebsiella oxytoca
  1qo0-assembly1_E  TM=9.834E-01  e=5.517E-03  Pseudomonas aeruginosa
  7s5b-assembly2_B  TM=4.428E-01  e=5.527E+00  synthetic construct

Solvent-accessible surface area (backbone atoms only — not comparable to full-atom values): 4354 Å² total; per-residue (Å²): 111,72,72,58,52,56,51,50,55,51,50,51,55,48,51,53,50,55,49,51,51,52,52,51,50,54,52,52,41,48,51,42,36,53,52,26,28,53,49,45,24,69,78,70,72,46,55,65,72,57,30,48,50,51,44,50,49,51,13,62,78,67,74,46,54,57,44,62,46,17,49,52,50,46,52,50,56,68,71,78,106